Protein AF-A0A847DJ73-F1 (afdb_monomer)

Mean predicted aligned error: 10.12 Å

Foldseek 3Di:
DFDQLVVQLVVLVLVCVLVVHDLCRVCVLLVHDSVVSVCSVVSVDTDDPVSVVSVVVSVVVCVVVVSPPPDDDPDDDDDDDDDDD

Nearest PDB structures (foldseek):
  3eus-assembly1_B  TM=7.238E-01  e=8.594E-02  Ruegeria pomeroyi
  2xcj-assembly1_B  TM=7.595E-01  e=9.726E-02  Peduovirus P2
  3f52-assembly1_E  TM=7.307E-01  e=1.596E-01  Corynebacterium glutamicum
  3f52-assembly1_A  TM=6.911E-01  e=1.596E-01  Corynebacterium glutamicum
  6jq1-assembly1_A  TM=6.700E-01  e=1.500E-01  Deinococcus geothermalis DSM 11300

pLDDT: mean 74.77, std 20.52, range [29.05, 93.62]

Radius of gyration: 13.39 Å; Cα contacts (8 Å, |Δi|>4): 61; chains: 1; bounding box: 39×27×28 Å

Sequence (85 aa):
MPLSNKKFSTLIKEVRIKLGFSQEDLARALGVCFANVNRWKNGKTSPSKVAYAQFDLYCQNMKENGLQLSEVIHDRVPPKIYNNQ

Structure (mmCIF, N/CA/C/O backbone):
data_AF-A0A847DJ73-F1
#
_entry.id   AF-A0A847DJ73-F1
#
loop_
_atom_site.group_PDB
_atom_site.id
_atom_site.type_symbol
_atom_site.label_atom_id
_atom_site.label_alt_id
_atom_site.label_comp_id
_atom_site.label_asym_id
_atom_site.label_entity_id
_atom_site.label_seq_id
_atom_site.pdbx_PDB_ins_code
_atom_site.Cartn_x
_atom_site.Cartn_y
_atom_site.Cartn_z
_atom_site.occupancy
_atom_site.B_iso_or_equiv
_atom_site.auth_seq_id
_atom_site.auth_comp_id
_atom_site.auth_asym_id
_atom_site.auth_atom_id
_atom_site.pdbx_PDB_model_num
ATOM 1 N N . MET A 1 1 ? -2.964 1.508 -16.178 1.00 45.03 1 MET A N 1
ATOM 2 C CA . MET A 1 1 ? -1.512 1.781 -16.314 1.00 45.03 1 MET A CA 1
ATOM 3 C C . MET A 1 1 ? -0.849 1.654 -14.948 1.00 45.03 1 MET A C 1
ATOM 5 O O . MET A 1 1 ? -1.494 2.048 -13.984 1.00 45.03 1 MET A O 1
ATOM 9 N N . PRO A 1 2 ? 0.383 1.125 -14.840 1.00 53.16 2 PRO A N 1
ATOM 10 C CA . PRO A 1 2 ? 1.106 1.099 -13.569 1.00 53.16 2 PRO A CA 1
ATOM 11 C C . PRO A 1 2 ? 1.487 2.525 -13.136 1.00 53.16 2 PRO A C 1
ATOM 13 O O . PRO A 1 2 ? 1.901 3.340 -13.962 1.00 53.16 2 PRO A O 1
ATOM 16 N N . LEU A 1 3 ? 1.326 2.837 -11.848 1.00 60.62 3 LEU A N 1
ATOM 17 C CA . LEU A 1 3 ? 1.775 4.107 -11.271 1.00 60.62 3 LEU A CA 1
ATOM 18 C C . LEU A 1 3 ? 3.301 4.231 -11.383 1.00 60.62 3 LEU A C 1
ATOM 20 O O . LEU A 1 3 ? 4.024 3.245 -11.260 1.00 60.62 3 LEU A O 1
ATOM 24 N N . SER A 1 4 ? 3.809 5.454 -11.560 1.00 71.62 4 SER A N 1
ATOM 25 C CA . SER A 1 4 ? 5.251 5.694 -11.462 1.00 71.62 4 SER A CA 1
ATOM 26 C C . SER A 1 4 ? 5.757 5.362 -10.049 1.00 71.62 4 SER A C 1
ATOM 28 O O . SER A 1 4 ? 5.034 5.555 -9.068 1.00 71.62 4 SER A O 1
ATOM 30 N N . ASN A 1 5 ? 7.012 4.906 -9.924 1.00 72.62 5 ASN A N 1
ATOM 31 C CA . ASN A 1 5 ? 7.619 4.494 -8.642 1.00 72.62 5 ASN A CA 1
ATOM 32 C C . ASN A 1 5 ? 7.388 5.486 -7.498 1.00 72.62 5 ASN A C 1
ATOM 34 O O . ASN A 1 5 ? 7.096 5.087 -6.373 1.00 72.62 5 ASN A O 1
ATOM 38 N N . LYS A 1 6 ? 7.502 6.787 -7.790 1.00 75.38 6 LYS A N 1
ATOM 39 C CA . LYS A 1 6 ? 7.333 7.850 -6.795 1.00 75.38 6 LYS A CA 1
ATOM 40 C C . LYS A 1 6 ? 5.890 7.938 -6.288 1.00 75.38 6 LYS A C 1
ATOM 42 O O . LYS A 1 6 ? 5.689 8.101 -5.092 1.00 75.38 6 LYS A O 1
ATOM 47 N N . LYS A 1 7 ? 4.897 7.765 -7.168 1.00 81.56 7 LYS A N 1
ATOM 48 C CA . LYS A 1 7 ? 3.472 7.788 -6.798 1.00 81.56 7 LYS A CA 1
ATOM 49 C C . LYS A 1 7 ? 3.091 6.573 -5.951 1.00 81.56 7 LYS A C 1
ATOM 51 O O . LYS A 1 7 ? 2.422 6.726 -4.937 1.00 81.56 7 LYS A O 1
ATOM 56 N N . PHE A 1 8 ? 3.570 5.383 -6.318 1.00 86.75 8 PHE A N 1
ATOM 57 C CA . PHE A 1 8 ? 3.277 4.165 -5.556 1.00 86.75 8 PHE A CA 1
ATOM 58 C C . PHE A 1 8 ? 3.977 4.139 -4.187 1.00 86.75 8 PHE A C 1
ATOM 60 O O . PHE A 1 8 ? 3.389 3.727 -3.192 1.00 86.75 8 PHE A O 1
ATOM 67 N N . SER A 1 9 ? 5.212 4.645 -4.112 1.00 90.81 9 SER A N 1
ATOM 68 C CA . SER A 1 9 ? 5.932 4.833 -2.847 1.00 90.81 9 SER A CA 1
ATOM 69 C C . SER A 1 9 ? 5.146 5.700 -1.857 1.00 90.81 9 SER A C 1
ATOM 71 O O . SER A 1 9 ? 5.027 5.327 -0.688 1.00 90.81 9 SER A O 1
ATOM 73 N N . THR A 1 10 ? 4.591 6.827 -2.316 1.00 90.50 10 THR A N 1
ATOM 74 C CA . THR A 1 10 ? 3.749 7.705 -1.491 1.00 90.50 10 THR A CA 1
ATOM 75 C C . THR A 1 10 ? 2.488 6.985 -1.020 1.00 90.50 10 THR A C 1
ATOM 77 O O . THR A 1 10 ? 2.232 6.952 0.180 1.00 90.50 10 THR A O 1
ATOM 80 N N . LEU A 1 11 ? 1.784 6.306 -1.930 1.00 89.44 11 LEU A N 1
ATOM 81 C CA . LEU A 1 11 ? 0.573 5.542 -1.616 1.00 89.44 11 LEU A CA 1
ATOM 82 C C . LEU A 1 11 ? 0.817 4.483 -0.526 1.00 89.44 11 LEU A C 1
ATOM 84 O O . LEU A 1 11 ? 0.060 4.388 0.435 1.00 89.44 11 LEU A O 1
ATOM 88 N N . ILE A 1 12 ? 1.917 3.725 -0.622 1.00 90.69 12 ILE A N 1
ATOM 89 C CA . ILE A 1 12 ? 2.291 2.749 0.413 1.00 90.69 12 ILE A CA 1
ATOM 90 C C . ILE A 1 12 ? 2.518 3.429 1.763 1.00 90.69 12 ILE A C 1
ATOM 92 O O . ILE A 1 12 ? 2.109 2.893 2.793 1.00 90.69 12 ILE A O 1
ATOM 96 N N . LYS A 1 13 ? 3.202 4.577 1.792 1.00 91.06 13 LYS A N 1
ATOM 97 C CA . LYS A 1 13 ? 3.458 5.293 3.050 1.00 91.06 13 LYS A CA 1
ATOM 98 C C . LYS A 1 13 ? 2.154 5.757 3.689 1.00 91.06 13 LYS A C 1
ATOM 100 O O . LYS A 1 13 ? 1.981 5.552 4.885 1.00 91.06 13 LYS A O 1
ATOM 105 N N . GLU A 1 14 ? 1.244 6.314 2.901 1.00 89.81 14 GLU A N 1
ATOM 106 C CA . GLU A 1 14 ? -0.061 6.780 3.376 1.00 89.81 14 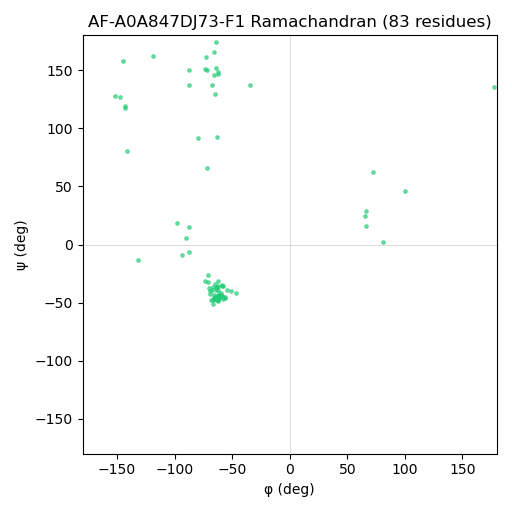GLU A CA 1
ATOM 107 C C . GLU A 1 14 ? -0.907 5.637 3.929 1.00 89.81 14 GLU A C 1
ATOM 109 O O . GLU A 1 14 ? -1.398 5.737 5.050 1.00 89.81 14 GLU A O 1
ATOM 114 N N . VAL A 1 15 ? -1.018 4.526 3.193 1.00 88.56 15 VAL A N 1
ATOM 115 C CA . VAL A 1 15 ? -1.747 3.339 3.661 1.00 88.56 15 VAL A CA 1
ATOM 116 C C . VAL A 1 15 ? -1.145 2.821 4.967 1.00 88.56 15 VAL A C 1
ATOM 118 O O . VAL A 1 15 ? -1.876 2.569 5.918 1.00 88.56 15 VAL A O 1
ATOM 121 N N . ARG A 1 16 ? 0.187 2.736 5.074 1.00 90.06 16 ARG A N 1
ATOM 122 C CA . ARG A 1 16 ? 0.839 2.303 6.321 1.00 90.06 16 ARG A CA 1
ATOM 123 C C . ARG A 1 16 ? 0.542 3.225 7.497 1.00 90.06 16 ARG A C 1
ATOM 125 O O . ARG A 1 16 ? 0.284 2.725 8.583 1.00 90.06 16 ARG A O 1
ATOM 132 N N . ILE A 1 17 ? 0.574 4.541 7.289 1.00 89.38 17 ILE A N 1
ATOM 133 C CA . ILE A 1 17 ? 0.283 5.522 8.342 1.00 89.38 17 ILE A CA 1
ATOM 134 C C . ILE A 1 17 ? -1.181 5.420 8.774 1.00 89.38 17 ILE A C 1
ATOM 136 O O . ILE A 1 17 ? -1.446 5.327 9.967 1.00 89.38 17 ILE A O 1
ATOM 140 N N . LYS A 1 18 ? -2.119 5.365 7.820 1.00 85.25 18 LYS A N 1
ATOM 141 C CA . LYS A 1 18 ? -3.558 5.268 8.114 1.00 85.25 18 LYS A CA 1
ATOM 142 C C . LYS A 1 18 ? -3.922 3.991 8.872 1.00 85.25 18 LYS A C 1
ATOM 144 O O . LYS A 1 18 ? -4.850 4.007 9.669 1.00 85.25 18 LYS A O 1
ATOM 149 N N . LEU A 1 19 ? -3.188 2.905 8.640 1.00 83.50 19 LEU A N 1
ATOM 150 C CA . LEU A 1 19 ? -3.412 1.621 9.304 1.00 83.50 19 LEU A CA 1
ATOM 151 C C . LEU A 1 19 ? -2.567 1.420 10.569 1.00 83.50 19 LEU A C 1
ATOM 153 O O . LEU A 1 19 ? -2.765 0.434 11.270 1.00 83.50 19 LEU A O 1
ATOM 157 N N . GLY A 1 20 ? -1.597 2.297 10.846 1.00 86.44 20 GLY A N 1
ATOM 158 C CA . GLY A 1 20 ? -0.608 2.078 11.907 1.00 86.44 20 GLY A CA 1
ATOM 159 C C . GLY A 1 20 ? 0.323 0.884 11.646 1.00 86.44 20 GLY A C 1
ATOM 160 O O . GLY A 1 20 ? 0.857 0.298 12.581 1.00 86.44 20 GLY A O 1
ATOM 161 N N . PHE A 1 21 ? 0.513 0.496 10.383 1.00 89.56 21 PHE A N 1
ATOM 162 C CA . PHE A 1 21 ? 1.221 -0.729 10.007 1.00 89.56 21 PHE A CA 1
ATOM 163 C C . PHE A 1 21 ? 2.739 -0.535 9.878 1.00 89.56 21 PHE A C 1
ATOM 165 O O . PHE A 1 21 ? 3.251 0.382 9.209 1.00 89.56 21 PHE A O 1
ATOM 172 N N . SER A 1 22 ? 3.501 -1.495 10.408 1.00 91.75 22 SER A N 1
ATOM 173 C CA . SER A 1 22 ? 4.899 -1.700 10.013 1.00 91.75 22 SER A CA 1
ATOM 174 C C . SER A 1 22 ? 4.994 -2.109 8.529 1.00 91.75 22 SER A C 1
ATOM 176 O O . SER A 1 22 ? 3.990 -2.243 7.822 1.00 91.75 22 SER A O 1
ATOM 178 N N . GLN A 1 23 ? 6.203 -2.215 7.977 1.00 90.44 23 GLN A N 1
ATOM 179 C CA . GLN A 1 23 ? 6.344 -2.686 6.589 1.00 90.44 23 GLN A CA 1
ATOM 180 C C . GLN A 1 23 ? 6.019 -4.180 6.503 1.00 90.44 23 GLN A C 1
ATOM 182 O O . GLN A 1 23 ? 5.475 -4.636 5.503 1.00 90.44 23 GLN A O 1
ATOM 187 N N . GLU A 1 24 ? 6.324 -4.910 7.568 1.00 93.00 24 GLU A N 1
ATOM 188 C CA . GLU A 1 24 ? 6.075 -6.324 7.786 1.00 93.00 24 GLU A CA 1
ATOM 189 C C . GLU A 1 24 ? 4.582 -6.615 7.944 1.00 93.00 24 GLU A C 1
ATOM 191 O O . GLU A 1 24 ? 4.110 -7.609 7.399 1.00 93.00 24 GLU A O 1
ATOM 196 N N . ASP A 1 25 ? 3.830 -5.754 8.640 1.00 89.25 25 ASP A N 1
ATOM 197 C CA . ASP A 1 25 ? 2.366 -5.870 8.731 1.00 89.25 25 ASP A CA 1
ATOM 198 C C . ASP A 1 25 ? 1.728 -5.714 7.352 1.00 89.25 25 ASP A C 1
ATOM 200 O O . ASP A 1 25 ? 0.932 -6.554 6.938 1.00 89.25 25 ASP A O 1
ATOM 204 N N . LEU A 1 26 ? 2.136 -4.687 6.596 1.00 88.94 26 LEU A N 1
ATOM 205 C CA . LEU A 1 26 ? 1.636 -4.495 5.236 1.00 88.94 26 LEU A CA 1
ATOM 206 C C . LEU A 1 26 ? 2.051 -5.652 4.313 1.00 88.94 26 LEU A C 1
ATOM 208 O O . LEU A 1 26 ? 1.260 -6.091 3.487 1.00 88.94 26 LEU A O 1
ATOM 212 N N . ALA A 1 27 ? 3.272 -6.167 4.452 1.00 91.25 27 ALA A N 1
ATOM 213 C CA . ALA A 1 27 ? 3.748 -7.305 3.672 1.00 91.25 27 ALA A CA 1
ATOM 214 C C . ALA A 1 27 ? 2.902 -8.562 3.932 1.00 91.25 27 ALA A C 1
ATOM 216 O O . ALA A 1 27 ? 2.441 -9.194 2.982 1.00 91.25 27 ALA A O 1
ATOM 217 N N . ARG A 1 28 ? 2.623 -8.865 5.209 1.00 89.44 28 ARG A N 1
ATOM 218 C CA . ARG A 1 28 ? 1.732 -9.962 5.616 1.00 89.44 28 ARG A CA 1
ATOM 219 C C . ARG A 1 28 ? 0.321 -9.776 5.070 1.00 89.44 28 ARG A C 1
ATOM 221 O O . ARG A 1 28 ? -0.231 -10.714 4.508 1.00 89.44 28 ARG A O 1
ATOM 228 N N . ALA A 1 29 ? -0.222 -8.567 5.171 1.00 86.88 29 ALA A N 1
ATOM 229 C CA . ALA A 1 29 ? -1.565 -8.252 4.699 1.00 86.88 29 ALA A CA 1
ATOM 230 C C . ALA A 1 29 ? -1.720 -8.384 3.171 1.00 86.88 29 ALA A C 1
ATOM 232 O O . ALA A 1 29 ? -2.764 -8.805 2.684 1.00 86.88 29 ALA A O 1
ATOM 233 N N . LEU A 1 30 ? -0.663 -8.068 2.418 1.00 86.94 30 LEU A N 1
ATOM 234 C CA . LEU A 1 30 ? -0.622 -8.189 0.959 1.00 86.94 30 LEU A CA 1
ATOM 235 C C . LEU A 1 30 ? -0.172 -9.576 0.466 1.00 86.94 30 LEU A C 1
ATOM 237 O O . LEU A 1 30 ? -0.168 -9.811 -0.741 1.00 86.94 30 LEU A O 1
ATOM 241 N N . GLY A 1 31 ? 0.253 -10.475 1.360 1.00 88.06 31 GLY A N 1
ATOM 242 C CA . GLY A 1 31 ? 0.793 -11.787 0.990 1.00 88.06 31 GLY A CA 1
ATOM 243 C C . GLY A 1 31 ? 2.127 -11.722 0.234 1.00 88.06 31 GLY A C 1
ATOM 244 O O . GLY A 1 31 ? 2.423 -12.595 -0.580 1.00 88.06 31 GLY A O 1
ATOM 245 N N . VAL A 1 32 ? 2.938 -10.687 0.471 1.00 89.56 32 VAL A N 1
ATOM 246 C CA . VAL A 1 32 ? 4.252 -10.501 -0.169 1.00 89.56 32 VAL A CA 1
ATOM 247 C C . VAL A 1 32 ? 5.368 -10.481 0.870 1.00 89.56 32 VAL A C 1
ATOM 249 O O . VAL A 1 32 ? 5.138 -10.259 2.054 1.00 89.56 32 VAL A O 1
ATOM 252 N N . CYS A 1 33 ? 6.617 -10.678 0.447 1.00 90.31 33 CYS A N 1
ATOM 253 C CA . CYS A 1 33 ? 7.746 -10.560 1.366 1.00 90.31 33 CYS A CA 1
ATOM 254 C C . CYS A 1 33 ? 8.040 -9.093 1.731 1.00 90.31 33 CYS A C 1
ATOM 256 O O . CYS A 1 33 ? 7.850 -8.174 0.927 1.00 90.31 33 CYS A O 1
ATOM 258 N N . PHE A 1 34 ? 8.591 -8.875 2.930 1.00 91.75 34 PHE A N 1
ATOM 259 C CA . PHE A 1 34 ? 9.013 -7.553 3.411 1.00 91.75 34 PHE A CA 1
ATOM 260 C C . PHE A 1 34 ? 9.913 -6.815 2.408 1.00 91.75 34 PHE A C 1
ATOM 262 O O . PHE A 1 34 ? 9.755 -5.614 2.190 1.00 91.75 34 PHE A O 1
ATOM 269 N N . ALA A 1 35 ? 10.833 -7.534 1.753 1.00 93.06 35 ALA A N 1
ATOM 270 C CA . ALA A 1 35 ? 11.769 -6.944 0.800 1.00 93.06 35 ALA A CA 1
ATOM 271 C C . ALA A 1 35 ? 11.057 -6.234 -0.367 1.00 93.06 35 ALA A C 1
ATOM 273 O O . ALA A 1 35 ? 11.535 -5.189 -0.817 1.00 93.06 35 ALA A O 1
ATOM 274 N N . ASN A 1 36 ? 9.907 -6.752 -0.816 1.00 92.25 36 ASN A N 1
ATOM 275 C CA . ASN A 1 36 ? 9.094 -6.114 -1.851 1.00 92.25 36 ASN A CA 1
ATOM 276 C C . ASN A 1 36 ? 8.512 -4.790 -1.351 1.00 92.25 36 ASN A C 1
ATOM 278 O O . ASN A 1 36 ? 8.736 -3.750 -1.972 1.00 92.25 36 ASN A O 1
ATOM 282 N N . VAL A 1 37 ? 7.862 -4.799 -0.183 1.00 92.62 37 VAL A N 1
ATOM 283 C CA . VAL A 1 37 ? 7.295 -3.585 0.427 1.00 92.62 37 VAL A CA 1
ATOM 284 C C . VAL A 1 37 ? 8.381 -2.544 0.698 1.00 92.62 37 VAL A C 1
ATOM 286 O O . VAL A 1 37 ? 8.185 -1.370 0.389 1.00 92.62 37 VAL A O 1
ATOM 289 N N . ASN A 1 38 ? 9.552 -2.952 1.193 1.00 93.62 38 ASN A N 1
ATOM 290 C CA . ASN A 1 38 ? 10.669 -2.045 1.453 1.00 93.62 38 ASN A CA 1
ATOM 291 C C . ASN A 1 38 ? 11.177 -1.371 0.167 1.00 93.62 38 ASN A C 1
ATOM 293 O O . ASN A 1 38 ? 11.380 -0.153 0.136 1.00 93.62 38 ASN A O 1
ATOM 297 N N . ARG A 1 39 ? 11.340 -2.128 -0.926 1.00 93.62 39 ARG A N 1
ATOM 298 C CA . ARG A 1 39 ? 11.759 -1.563 -2.220 1.00 93.62 39 ARG A CA 1
ATOM 299 C C . ARG A 1 39 ? 10.702 -0.623 -2.797 1.00 93.62 39 ARG A C 1
ATOM 301 O O . ARG A 1 39 ? 11.064 0.471 -3.233 1.00 93.62 39 ARG A O 1
ATOM 308 N N . TRP A 1 40 ? 9.423 -0.993 -2.748 1.00 93.62 40 TRP A N 1
ATOM 309 C CA . TRP A 1 40 ? 8.321 -0.159 -3.239 1.00 93.62 40 TRP A CA 1
ATOM 310 C C . TRP A 1 40 ? 8.159 1.126 -2.421 1.00 93.62 40 TRP A C 1
ATOM 312 O O . TRP A 1 40 ? 8.121 2.219 -2.986 1.00 93.62 40 TRP A O 1
ATOM 322 N N . LYS A 1 41 ? 8.166 1.027 -1.085 1.00 91.62 41 LYS A N 1
ATOM 323 C CA . LYS A 1 41 ? 8.097 2.175 -0.164 1.00 91.62 41 LYS A CA 1
ATOM 324 C C . LYS A 1 41 ? 9.246 3.156 -0.392 1.00 91.62 41 LYS A C 1
ATOM 326 O O . LYS A 1 41 ? 9.041 4.360 -0.272 1.00 91.62 41 LYS A O 1
ATOM 331 N N . ASN A 1 42 ? 10.440 2.669 -0.730 1.00 89.75 42 ASN A N 1
ATOM 332 C CA . ASN A 1 42 ? 11.602 3.512 -1.031 1.00 89.75 42 ASN A CA 1
ATOM 333 C C . ASN A 1 42 ? 11.710 3.900 -2.520 1.00 89.75 42 ASN A C 1
ATOM 335 O O . ASN A 1 42 ? 12.709 4.497 -2.916 1.00 89.75 42 ASN A O 1
ATOM 339 N N . GLY A 1 43 ? 10.720 3.553 -3.352 1.00 89.12 43 GLY A N 1
ATOM 340 C CA . GLY A 1 43 ? 10.686 3.886 -4.780 1.00 89.12 43 GLY A CA 1
ATOM 341 C C . GLY A 1 43 ? 11.770 3.201 -5.621 1.00 89.12 43 GLY A C 1
ATOM 342 O O . GLY A 1 43 ? 12.038 3.639 -6.738 1.00 89.12 43 GLY A O 1
ATOM 343 N N . LYS A 1 44 ? 12.411 2.150 -5.093 1.00 89.50 44 LYS A N 1
ATOM 344 C CA . LYS A 1 44 ? 13.505 1.423 -5.754 1.00 89.50 44 LYS A CA 1
ATOM 345 C C . LYS A 1 44 ? 13.006 0.544 -6.899 1.00 89.50 44 LYS A C 1
ATOM 347 O O . LYS A 1 44 ? 13.733 0.345 -7.864 1.00 89.50 44 LYS A O 1
ATOM 352 N N . THR A 1 45 ? 11.786 0.023 -6.797 1.00 88.62 45 THR A N 1
ATOM 353 C CA . THR A 1 45 ? 11.153 -0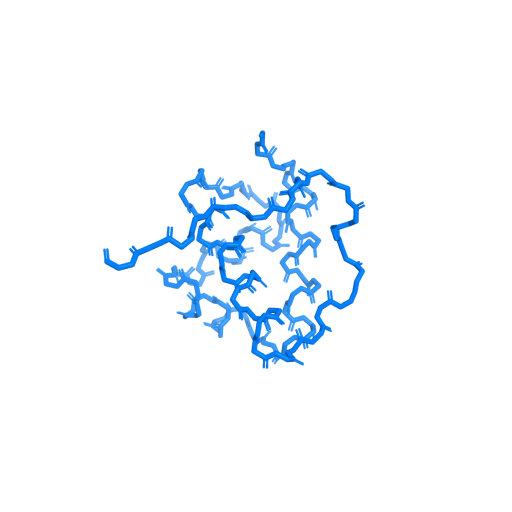.819 -7.822 1.00 88.62 45 THR A CA 1
ATOM 354 C C . THR A 1 45 ? 9.653 -0.548 -7.892 1.00 88.62 45 THR A C 1
ATOM 356 O O . THR A 1 45 ? 9.061 -0.091 -6.913 1.00 88.62 45 THR A O 1
ATOM 359 N N . SER A 1 46 ? 9.037 -0.867 -9.034 1.00 83.38 46 SER A N 1
ATOM 360 C CA . SER A 1 46 ? 7.576 -0.877 -9.176 1.00 83.38 46 SER A CA 1
ATOM 361 C C . SER A 1 46 ? 7.026 -2.248 -8.775 1.00 83.38 46 SER A C 1
ATOM 363 O O . SER A 1 46 ? 7.717 -3.254 -8.965 1.00 83.38 46 SER A O 1
ATOM 365 N N . PRO A 1 47 ? 5.797 -2.331 -8.246 1.00 86.75 47 PRO A N 1
ATOM 366 C CA . PRO A 1 47 ? 5.092 -3.602 -8.147 1.00 86.75 47 PRO A CA 1
ATOM 367 C C . PRO A 1 47 ? 4.813 -4.156 -9.550 1.00 86.75 47 PRO A C 1
ATOM 369 O O . PRO A 1 47 ? 4.654 -3.406 -10.517 1.00 86.75 47 PRO A O 1
ATOM 372 N N . SER A 1 48 ? 4.719 -5.480 -9.663 1.00 87.62 48 SER A N 1
ATOM 373 C CA . SER A 1 48 ? 4.163 -6.105 -10.864 1.00 87.62 48 SER A CA 1
ATOM 374 C C . SER A 1 48 ? 2.674 -5.760 -11.000 1.00 87.62 48 SER A C 1
ATOM 376 O O . SER A 1 48 ? 2.038 -5.316 -10.043 1.00 87.62 48 SER A O 1
ATOM 378 N N . LYS A 1 49 ? 2.082 -6.007 -12.177 1.00 85.56 49 LYS A N 1
ATOM 379 C CA . LYS A 1 49 ? 0.631 -5.827 -12.381 1.00 85.56 49 LYS A CA 1
ATOM 380 C C . LYS A 1 49 ? -0.198 -6.606 -11.349 1.00 85.56 49 LYS A C 1
ATOM 382 O O . LYS A 1 49 ? -1.179 -6.078 -10.844 1.00 85.56 49 LYS A O 1
ATOM 387 N N . VAL A 1 50 ? 0.233 -7.824 -11.013 1.00 87.06 50 VAL A N 1
ATOM 388 C CA . VAL A 1 50 ? -0.433 -8.688 -10.025 1.00 87.06 50 VAL A CA 1
ATOM 389 C C . VAL A 1 50 ? -0.311 -8.107 -8.618 1.00 87.06 50 VAL A C 1
ATOM 391 O O . VAL A 1 50 ? -1.318 -7.953 -7.938 1.00 87.06 50 VAL A O 1
ATOM 394 N N . ALA A 1 51 ? 0.894 -7.702 -8.211 1.00 86.12 51 ALA A N 1
ATOM 395 C CA . ALA A 1 51 ? 1.111 -7.094 -6.899 1.00 86.12 51 ALA A CA 1
ATOM 396 C C . ALA A 1 51 ? 0.346 -5.770 -6.735 1.00 86.12 51 ALA A C 1
ATOM 398 O O . ALA A 1 51 ? -0.163 -5.469 -5.659 1.00 86.12 51 ALA A O 1
ATOM 399 N N . TYR A 1 52 ? 0.233 -4.987 -7.811 1.00 88.44 52 TYR A N 1
ATOM 400 C CA . TYR A 1 52 ? -0.583 -3.778 -7.817 1.00 88.44 52 TYR A CA 1
ATOM 401 C C . TYR A 1 52 ? -2.073 -4.099 -7.649 1.00 88.44 52 TYR A C 1
ATOM 403 O O . TYR A 1 52 ? -2.737 -3.465 -6.839 1.00 88.44 52 TYR A O 1
ATOM 411 N N . ALA A 1 53 ? -2.591 -5.095 -8.373 1.00 87.31 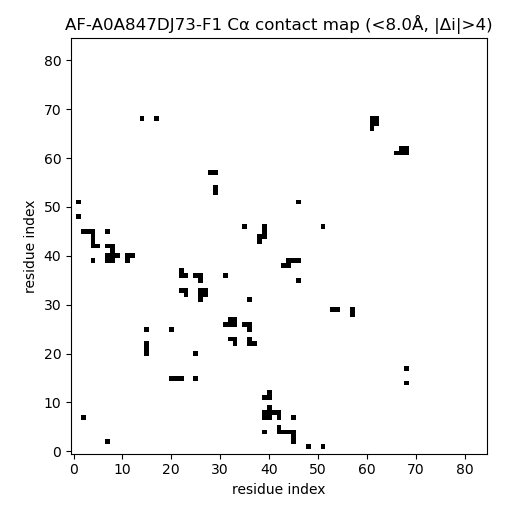53 ALA A N 1
ATOM 412 C CA . ALA A 1 53 ? -3.984 -5.520 -8.243 1.00 87.31 53 ALA A CA 1
ATOM 413 C C . ALA A 1 53 ? -4.297 -6.050 -6.834 1.00 87.31 53 ALA A C 1
ATOM 415 O O . ALA A 1 53 ? -5.340 -5.723 -6.281 1.00 87.31 53 ALA A O 1
ATOM 416 N N . GLN A 1 54 ? -3.376 -6.801 -6.222 1.00 86.88 54 GLN A N 1
ATOM 417 C CA . GLN A 1 54 ? -3.501 -7.249 -4.830 1.00 86.88 54 GLN A CA 1
ATOM 418 C C . GLN A 1 54 ? -3.536 -6.072 -3.852 1.00 86.88 54 GLN A C 1
ATOM 420 O O . GLN A 1 54 ? -4.369 -6.0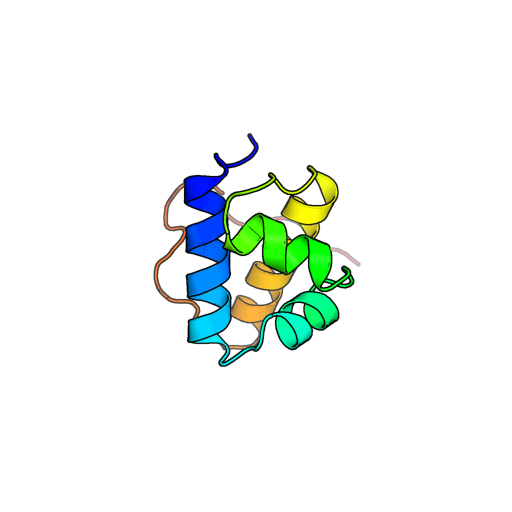48 -2.951 1.00 86.88 54 GLN A O 1
ATOM 425 N N . PHE A 1 55 ? 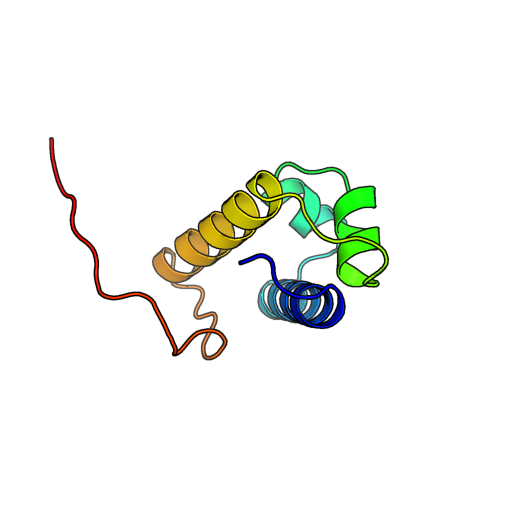-2.661 -5.081 -4.045 1.00 89.38 55 PHE A N 1
ATOM 426 C CA . PHE A 1 55 ? -2.656 -3.864 -3.238 1.00 89.38 55 PHE A CA 1
ATOM 427 C C . PHE A 1 55 ? -3.964 -3.080 -3.368 1.00 89.38 55 PHE A C 1
ATOM 429 O O . PHE A 1 55 ? -4.519 -2.636 -2.364 1.00 89.38 55 PHE A O 1
ATOM 436 N N . ASP A 1 56 ? -4.463 -2.921 -4.591 1.00 87.88 56 ASP A N 1
ATOM 437 C CA . ASP A 1 56 ? -5.700 -2.193 -4.854 1.00 87.88 56 ASP A CA 1
ATOM 438 C C . ASP A 1 56 ? -6.914 -2.918 -4.257 1.00 87.88 56 ASP A C 1
ATOM 440 O O . ASP A 1 56 ? -7.693 -2.307 -3.529 1.00 87.88 56 ASP A O 1
ATOM 444 N N . LEU A 1 57 ? -7.010 -4.237 -4.451 1.00 86.69 57 LEU A N 1
ATOM 445 C CA . LEU A 1 57 ? -8.04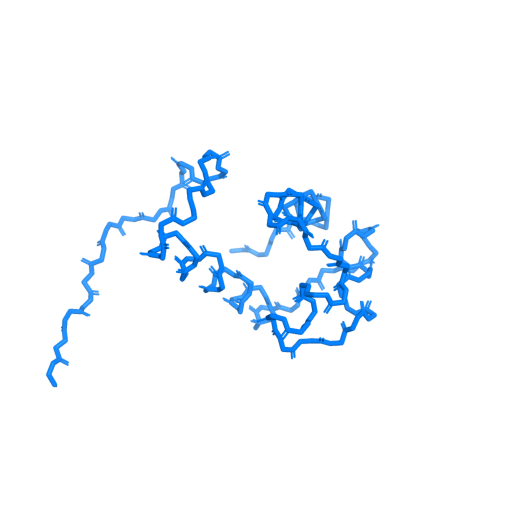9 -5.074 -3.848 1.00 86.69 57 LEU A CA 1
ATOM 446 C C . LEU A 1 57 ? -8.018 -5.001 -2.318 1.00 86.69 57 LEU A C 1
ATOM 448 O O . LEU A 1 57 ? -9.058 -4.840 -1.683 1.00 86.69 57 LEU A O 1
ATOM 452 N N . TYR A 1 58 ? -6.827 -5.064 -1.721 1.00 87.38 58 TYR A N 1
ATOM 453 C CA . TYR A 1 58 ? -6.664 -4.899 -0.281 1.00 87.38 58 TYR A CA 1
ATOM 454 C C . TYR A 1 58 ? -7.211 -3.543 0.190 1.00 87.38 58 TYR A C 1
ATOM 456 O O . TYR A 1 58 ? -8.007 -3.484 1.125 1.00 87.38 58 TYR A O 1
ATOM 464 N N . CYS A 1 59 ? -6.864 -2.455 -0.504 1.00 84.75 59 CYS A N 1
ATOM 465 C CA . CYS A 1 59 ? -7.368 -1.119 -0.181 1.00 84.75 59 CYS A CA 1
ATOM 466 C C . CYS A 1 59 ? -8.894 -0.998 -0.345 1.00 84.75 59 CYS A C 1
ATOM 468 O O . CYS A 1 59 ? -9.535 -0.301 0.442 1.00 84.75 59 CYS A O 1
ATOM 470 N N . GLN A 1 60 ? -9.481 -1.655 -1.348 1.00 83.56 60 GLN A N 1
ATOM 471 C CA . GLN A 1 60 ? -10.932 -1.682 -1.558 1.00 83.56 60 GLN A CA 1
ATOM 472 C C . GLN A 1 60 ? -11.645 -2.429 -0.424 1.00 83.56 60 GLN A C 1
ATOM 474 O O . GLN A 1 60 ? -12.558 -1.870 0.184 1.00 83.56 60 GLN A O 1
ATOM 479 N N . ASN A 1 61 ? -11.160 -3.618 -0.056 1.00 80.00 61 ASN A N 1
ATOM 480 C CA . ASN A 1 61 ? -11.716 -4.405 1.047 1.00 80.00 61 ASN A CA 1
ATOM 481 C C . ASN A 1 61 ? -11.670 -3.635 2.376 1.00 80.00 61 ASN A C 1
ATOM 483 O O . ASN A 1 61 ? -12.593 -3.720 3.182 1.00 80.00 61 ASN A O 1
ATOM 487 N N . MET A 1 62 ? -10.626 -2.838 2.618 1.00 74.12 62 MET A N 1
ATOM 488 C CA . MET A 1 62 ? -10.548 -2.023 3.836 1.00 74.12 62 MET A CA 1
ATOM 489 C C . MET A 1 62 ? -11.603 -0.916 3.896 1.00 74.12 62 MET A C 1
ATOM 491 O O . MET A 1 62 ? -12.145 -0.662 4.971 1.00 74.12 62 MET A O 1
ATOM 495 N N . LYS A 1 63 ? -11.938 -0.294 2.758 1.00 69.44 63 LYS A N 1
ATOM 496 C CA . LYS A 1 63 ? -13.008 0.716 2.696 1.00 69.44 63 LYS A CA 1
ATOM 497 C C . LYS A 1 63 ? -14.373 0.118 3.036 1.00 69.44 63 LYS A C 1
ATOM 499 O O . LYS A 1 63 ? -15.171 0.776 3.695 1.00 69.44 63 LYS A O 1
ATOM 504 N N . GLU A 1 64 ? -14.624 -1.120 2.620 1.00 60.44 64 GLU A N 1
ATOM 505 C CA . GLU A 1 64 ? -15.885 -1.823 2.893 1.00 60.44 64 GLU A CA 1
ATOM 506 C C . GLU A 1 64 ? -16.030 -2.228 4.371 1.00 60.44 64 GLU A C 1
ATOM 508 O O . GLU A 1 64 ? -17.144 -2.276 4.883 1.00 60.44 64 GLU A O 1
ATOM 513 N N . ASN A 1 65 ? -14.918 -2.418 5.091 1.00 58.81 65 ASN A N 1
ATOM 514 C CA . ASN A 1 65 ? -14.903 -2.760 6.520 1.00 58.81 65 ASN A CA 1
ATOM 515 C C . ASN A 1 65 ? -14.946 -1.537 7.469 1.00 58.81 65 ASN A C 1
ATOM 517 O O . ASN A 1 65 ? -14.653 -1.663 8.656 1.00 58.81 65 ASN A O 1
ATOM 521 N N . GLY A 1 66 ? -15.288 -0.341 6.974 1.00 51.81 66 GLY A N 1
ATOM 522 C CA . GLY A 1 66 ? -15.475 0.856 7.811 1.00 51.81 66 GLY A CA 1
ATOM 523 C C . GLY A 1 66 ? -14.191 1.594 8.215 1.00 51.81 66 GLY A C 1
ATOM 524 O O . GLY A 1 66 ? -14.261 2.616 8.899 1.00 51.81 66 GLY A O 1
ATOM 525 N N . LEU A 1 67 ? -13.017 1.151 7.753 1.00 55.22 67 LEU A N 1
ATOM 526 C CA . LEU A 1 67 ? -11.774 1.920 7.848 1.00 55.22 67 LEU A CA 1
ATOM 527 C C . LEU A 1 67 ? -11.773 2.970 6.729 1.00 55.22 67 LEU A C 1
ATOM 529 O O . LEU A 1 67 ? -11.352 2.711 5.600 1.00 55.22 67 LEU A O 1
ATOM 533 N N . GLN A 1 68 ? -12.286 4.167 7.029 1.00 45.00 68 GLN A N 1
ATOM 534 C CA . GLN A 1 68 ? -12.293 5.290 6.090 1.00 45.00 68 GLN A CA 1
ATOM 535 C C . GLN A 1 68 ? -10.857 5.719 5.736 1.00 45.00 68 GLN A C 1
ATOM 537 O O . GLN A 1 68 ? -10.259 6.582 6.375 1.00 45.00 68 GLN A O 1
ATOM 542 N N . LEU A 1 69 ? -10.311 5.167 4.648 1.00 52.09 69 LEU A N 1
ATOM 543 C CA . LEU A 1 69 ? -9.233 5.790 3.877 1.00 52.09 69 LEU A CA 1
ATOM 544 C C . LEU A 1 69 ? -9.815 6.986 3.103 1.00 52.09 69 LEU A C 1
ATOM 546 O O . LEU A 1 69 ? -9.900 6.962 1.874 1.00 52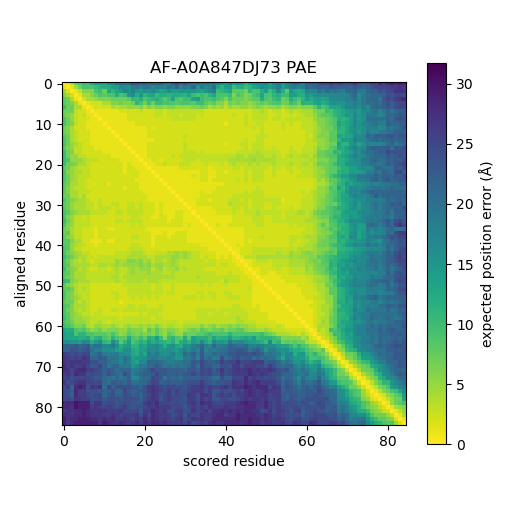.09 69 LEU A O 1
ATOM 550 N N . SER A 1 70 ? -10.267 8.024 3.807 1.00 39.59 70 SER A N 1
ATOM 551 C CA . SER A 1 70 ? -10.785 9.227 3.156 1.00 39.59 70 SER A CA 1
ATOM 552 C C . SER A 1 70 ? -9.657 9.931 2.384 1.00 39.59 70 SER A C 1
ATOM 554 O O . SER A 1 70 ? -8.547 10.105 2.892 1.00 39.59 70 SER A O 1
ATOM 556 N N . GLU A 1 71 ? -9.958 10.226 1.113 1.00 43.78 71 GLU A N 1
ATOM 557 C CA . GLU A 1 71 ? -9.232 11.073 0.148 1.00 43.78 71 GLU A CA 1
ATOM 558 C C . GLU A 1 71 ? -7.911 10.585 -0.475 1.00 43.78 71 GLU A C 1
ATOM 560 O O . GLU A 1 71 ? -6.892 11.254 -0.354 1.00 43.78 71 GLU A O 1
ATOM 565 N N . VAL A 1 72 ? -7.900 9.486 -1.247 1.00 47.84 72 VAL A N 1
ATOM 566 C CA . VAL A 1 72 ? -6.790 9.300 -2.226 1.00 47.84 72 VAL A CA 1
ATOM 567 C C . VAL A 1 72 ? -7.216 8.924 -3.649 1.00 47.84 72 VAL A C 1
ATOM 569 O O . VAL A 1 72 ? -6.417 9.059 -4.566 1.00 47.84 72 VAL A O 1
ATOM 572 N N . ILE A 1 73 ? -8.460 8.522 -3.926 1.00 46.06 73 ILE A N 1
ATOM 573 C CA . ILE A 1 73 ? -8.849 8.202 -5.314 1.00 46.06 73 ILE A CA 1
ATOM 574 C C . ILE A 1 73 ? -10.267 8.697 -5.572 1.00 46.06 73 ILE A C 1
ATOM 576 O O . ILE A 1 73 ? -11.218 7.931 -5.473 1.00 46.06 73 ILE A O 1
ATOM 580 N N . HIS A 1 74 ? -10.404 9.994 -5.854 1.00 42.19 74 HIS A N 1
ATOM 581 C CA . HIS A 1 74 ? -11.668 10.583 -6.303 1.00 42.19 74 HIS A CA 1
ATOM 582 C C . HIS A 1 74 ? -11.750 10.741 -7.824 1.00 42.19 74 HIS A C 1
ATOM 584 O O . HIS A 1 74 ? -12.589 11.488 -8.313 1.00 42.19 74 HIS 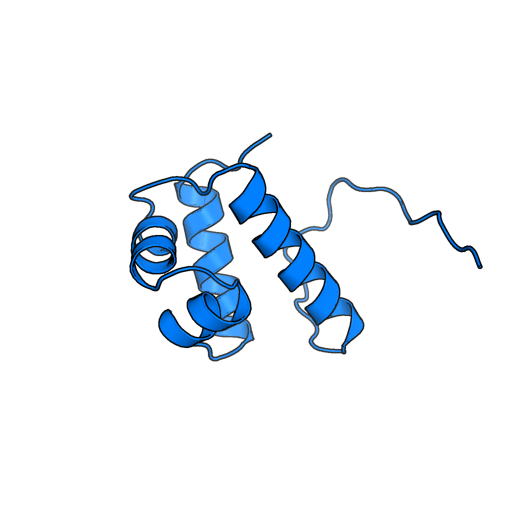A O 1
ATOM 590 N N . ASP A 1 75 ? -10.916 10.028 -8.585 1.00 42.19 75 ASP A N 1
ATOM 591 C CA . ASP A 1 75 ? -11.018 10.073 -10.036 1.00 42.19 75 ASP A CA 1
ATOM 592 C C . ASP A 1 75 ? -10.727 8.703 -10.668 1.00 42.19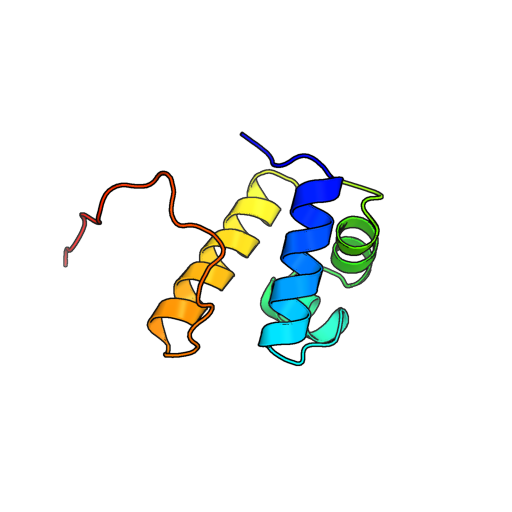 75 ASP A C 1
ATOM 594 O O . ASP A 1 75 ? -9.613 8.182 -10.573 1.00 42.19 75 ASP A O 1
ATOM 598 N N . ARG A 1 76 ? -11.741 8.180 -11.378 1.00 45.81 76 ARG A N 1
ATOM 599 C CA . ARG A 1 76 ? -11.689 7.154 -12.448 1.00 45.81 76 ARG A CA 1
ATOM 600 C C . ARG A 1 76 ? -12.032 5.678 -12.192 1.00 45.81 76 ARG A C 1
ATOM 602 O O . ARG A 1 76 ? -11.380 4.835 -12.803 1.00 45.81 76 ARG A O 1
ATOM 609 N N . VAL A 1 77 ? -13.120 5.327 -11.502 1.00 42.25 77 VAL A N 1
ATOM 610 C CA . VAL A 1 77 ? -13.861 4.093 -11.878 1.00 42.25 77 VAL A CA 1
ATOM 611 C C . VAL A 1 77 ? -15.370 4.263 -11.609 1.00 42.25 77 VAL A C 1
ATOM 613 O O . VAL A 1 77 ? -15.722 4.637 -10.492 1.00 42.25 77 VAL A O 1
ATOM 616 N N . PRO A 1 78 ? -16.265 4.027 -12.593 1.00 33.53 78 PRO A N 1
ATOM 617 C CA . PRO A 1 78 ? -17.715 4.089 -12.394 1.00 33.53 78 PRO A CA 1
ATOM 618 C C . PRO A 1 78 ? -18.252 2.886 -11.586 1.00 33.53 78 PRO A C 1
ATOM 620 O O . PRO A 1 78 ? -17.560 1.872 -11.465 1.00 33.53 78 PRO A O 1
ATOM 623 N N . PRO A 1 79 ? -19.465 2.991 -11.003 1.00 36.81 79 PRO A N 1
ATOM 624 C CA . PRO A 1 79 ? -19.939 2.083 -9.965 1.00 36.81 79 PRO A CA 1
ATOM 625 C C . PRO A 1 79 ? -20.290 0.675 -10.467 1.00 36.81 79 PRO A C 1
ATOM 627 O O . PRO A 1 79 ? -20.725 0.475 -11.598 1.00 36.81 79 PRO A O 1
ATOM 630 N N . LYS A 1 80 ? -20.098 -0.270 -9.538 1.00 42.56 80 LYS A N 1
ATOM 631 C CA . LYS A 1 80 ? -20.290 -1.727 -9.578 1.00 42.56 80 LYS A CA 1
ATOM 632 C C . LYS A 1 80 ? -21.463 -2.228 -10.431 1.00 42.56 80 LYS A C 1
ATOM 634 O O . LYS A 1 80 ? -22.589 -1.795 -10.226 1.00 42.56 80 LYS A O 1
ATOM 639 N N . ILE A 1 81 ? -21.213 -3.293 -11.195 1.00 40.09 81 ILE A N 1
ATOM 640 C CA . ILE A 1 81 ? -22.123 -4.443 -11.370 1.00 40.09 81 ILE A CA 1
ATOM 641 C C . ILE A 1 81 ? -21.163 -5.649 -11.459 1.00 40.09 81 ILE A C 1
ATOM 643 O O . ILE A 1 81 ? -20.196 -5.580 -12.209 1.00 40.09 81 ILE A O 1
ATOM 647 N N . TYR A 1 82 ? -21.188 -6.632 -10.557 1.00 29.05 82 TYR A N 1
ATOM 648 C CA . TYR A 1 82 ? -22.152 -7.728 -10.562 1.00 29.05 82 TYR A CA 1
ATOM 649 C C . TYR A 1 82 ? -22.431 -8.290 -9.161 1.00 29.05 82 TYR A C 1
ATOM 651 O O . TYR A 1 82 ? -21.524 -8.720 -8.452 1.00 29.05 82 TYR A O 1
ATOM 659 N N . ASN A 1 83 ? -23.726 -8.356 -8.840 1.00 35.09 83 ASN A N 1
ATOM 660 C CA . ASN A 1 83 ? -24.322 -9.525 -8.198 1.00 35.09 83 ASN A CA 1
ATOM 661 C C . ASN A 1 83 ? -24.250 -10.696 -9.192 1.00 35.09 83 ASN A C 1
ATOM 663 O O . ASN A 1 83 ? -24.452 -10.460 -10.383 1.00 35.09 83 ASN A O 1
ATOM 667 N N . ASN A 1 84 ? -24.055 -11.930 -8.732 1.00 30.33 84 ASN A N 1
ATOM 668 C CA . ASN A 1 84 ? -25.152 -12.903 -8.639 1.00 30.33 84 ASN A CA 1
ATOM 669 C C . ASN A 1 84 ? -24.635 -14.260 -8.129 1.00 30.33 84 ASN A C 1
ATOM 671 O O . ASN A 1 84 ? -23.580 -14.710 -8.565 1.00 30.33 84 ASN A O 1
ATOM 675 N N . GLN A 1 85 ? -25.411 -14.823 -7.201 1.00 35.81 85 GLN A N 1
ATOM 676 C CA . GLN A 1 85 ? -25.858 -16.219 -7.092 1.00 35.81 85 GLN A CA 1
ATOM 677 C C . GLN A 1 85 ? -25.033 -17.343 -7.730 1.00 35.81 85 GLN A C 1
ATOM 679 O O . GLN A 1 85 ? -24.855 -17.328 -8.967 1.00 35.81 85 GLN A O 1
#

Solvent-accessible surface area (backbone atoms only — not comparable to full-atom values): 5271 Å² total; per-residue (Å²): 133,86,69,55,34,67,59,48,11,50,51,50,50,51,54,27,62,78,67,70,41,55,61,57,53,50,10,61,74,61,75,47,58,46,70,57,43,53,32,27,52,70,39,74,42,69,72,52,76,64,56,45,51,46,50,50,52,52,55,52,56,40,49,75,72,70,52,77,74,78,87,83,77,95,78,90,81,83,84,88,84,79,87,79,135

Secondary structure (DSSP, 8-state):
-PPPHHHHHHHHHHHHHHHT--HHHHHHHHTS-HHHHHHHHTTSSPPPHHHHHHHHHHHHHHHHTT----SS--SS---------